Protein AF-A0A2H6MXA6-F1 (afdb_monomer_lite)

Secondary structure (DSSP, 8-state):
-HHHHHHHHHHHHHTS-SSS--TTT-TTGGG-HHHHHHHHHHHHHHHHHHTT--SS------TTGGGTTTS--SSSPPTTS---TTTGGGG-S-----PPPPP-----EEEEEE-TTSPEEEEEE-

Radius of gyration: 30.4 Å; chains: 1; bounding box: 64×46×79 Å

Foldseek 3Di:
DVVVVVVVVVCDVPAVDPPDGVLVPRPCNVVDPVNVVVVVVVVVVVCVVVDPPPPDPDDPDPPVCQCPPPVCNVPDDNPVDDDDVVCPVVVPPPPPDPDPPDDDDDDWDWDWDQDPVRDIDIDIHD

pLDDT: mean 79.26, std 15.59, range [46.78, 97.88]

Sequence (126 aa):
PGDFNQAMMELGATVCTPKTPLCMECPVKPHCRALHQVEKDRLNSTKRLLGKTASKSLPMLDMEECAAVSGSCSLCLPPSVPWDPSLGVTNFPRKTTKKQPRIEHTATCVLQRRCSDGNPEYFLVR

InterPro domains:
  IPR003651 Endonuclease III-like, iron-sulphur cluster loop motif [SM00525] (15-35)
  IPR011257 DNA glycosylase [SSF48150] (2-38)
  IPR023170 Helix-hairpin-helix, base-excision DNA repair, C-terminal [G3DSA:1.10.1670.10] (1-49)
  IPR044298 Adenine/Thymine-DNA glycosylase [PTHR42944] (1-124)

Organism: NCBI:txid3147026

Structure (mmCIF, N/CA/C/O backbone):
data_AF-A0A2H6MXA6-F1
#
_entry.id   AF-A0A2H6MXA6-F1
#
loop_
_atom_site.group_PDB
_atom_site.id
_atom_site.type_symbol
_atom_site.label_atom_id
_atom_site.label_alt_id
_atom_site.label_comp_id
_atom_site.label_asym_id
_atom_site.label_entity_id
_atom_site.label_seq_id
_atom_site.pdbx_PDB_ins_code
_atom_site.Cartn_x
_atom_site.Cartn_y
_atom_site.Cartn_z
_atom_site.occupancy
_atom_site.B_iso_or_equiv
_atom_site.auth_seq_id
_atom_site.auth_comp_id
_atom_site.auth_asym_id
_atom_site.auth_atom_id
_atom_site.pdbx_PDB_model_num
ATOM 1 N N . PRO A 1 1 ? -29.626 -17.041 -14.003 1.00 79.75 1 PRO A N 1
ATOM 2 C CA . PRO A 1 1 ? -28.964 -16.664 -12.725 1.00 79.75 1 PRO A CA 1
ATOM 3 C C . PRO A 1 1 ? -27.703 -17.493 -12.407 1.00 79.75 1 PRO A C 1
ATOM 5 O O . PRO A 1 1 ? -26.791 -16.947 -11.797 1.00 79.75 1 PRO A O 1
ATOM 8 N N . GLY A 1 2 ? -27.624 -18.764 -12.834 1.00 94.94 2 GLY A N 1
ATOM 9 C CA . GLY A 1 2 ? -26.438 -19.616 -12.637 1.00 94.94 2 GLY A CA 1
ATOM 10 C C . GLY A 1 2 ? -25.164 -19.075 -13.293 1.00 94.94 2 GLY A C 1
ATOM 11 O O . GLY A 1 2 ? -24.150 -18.962 -12.617 1.00 94.94 2 GLY A O 1
ATOM 12 N N . ASP A 1 3 ? -25.241 -18.632 -14.550 1.00 96.31 3 ASP A N 1
ATOM 13 C CA . ASP A 1 3 ? -24.066 -18.136 -15.288 1.00 96.31 3 ASP A CA 1
ATOM 14 C C . ASP A 1 3 ? -23.426 -16.904 -14.644 1.00 96.31 3 ASP A C 1
ATOM 16 O O . ASP A 1 3 ? -22.208 -16.780 -14.616 1.00 96.31 3 ASP A O 1
ATOM 20 N N . PHE A 1 4 ? -24.233 -16.009 -14.068 1.00 96.19 4 PHE A N 1
ATOM 21 C CA . PHE A 1 4 ? -23.724 -14.840 -13.348 1.00 96.19 4 PHE A CA 1
ATOM 22 C C . PHE A 1 4 ? -22.969 -15.243 -12.076 1.00 96.19 4 PHE A C 1
ATOM 24 O O . PHE A 1 4 ? -21.873 -14.747 -11.822 1.00 96.19 4 PHE A O 1
ATOM 31 N N . ASN A 1 5 ? -23.529 -16.174 -11.298 1.00 96.75 5 ASN A N 1
ATOM 32 C CA . ASN A 1 5 ? -22.865 -16.689 -10.102 1.00 96.75 5 ASN A CA 1
ATOM 33 C C . ASN A 1 5 ? -21.577 -17.434 -10.474 1.00 96.75 5 ASN A C 1
ATOM 35 O O . ASN A 1 5 ? -20.554 -17.249 -9.820 1.00 96.75 5 ASN A O 1
ATOM 39 N N . GLN A 1 6 ? -21.606 -18.217 -11.554 1.00 97.88 6 GLN A N 1
ATOM 40 C CA . GLN A 1 6 ? -20.432 -18.913 -12.070 1.00 97.88 6 GLN A CA 1
ATOM 41 C C . GLN A 1 6 ? -19.352 -17.932 -12.531 1.00 97.88 6 GLN A C 1
ATOM 43 O O . GLN A 1 6 ? -18.195 -18.077 -12.148 1.00 97.88 6 GLN A O 1
ATOM 48 N N . ALA A 1 7 ? -19.726 -16.894 -13.280 1.00 96.69 7 ALA A N 1
ATOM 49 C CA . ALA A 1 7 ? -18.805 -15.852 -13.718 1.00 96.69 7 ALA A CA 1
ATOM 50 C C . ALA A 1 7 ? -18.190 -15.092 -12.533 1.00 96.69 7 ALA A C 1
ATOM 52 O O . ALA A 1 7 ? -17.005 -14.769 -12.558 1.00 96.69 7 ALA A O 1
ATOM 53 N N . MET A 1 8 ? -18.961 -14.835 -11.471 1.00 96.75 8 MET A N 1
ATOM 54 C CA . MET A 1 8 ? -18.445 -14.199 -10.257 1.00 96.75 8 MET A CA 1
ATOM 55 C C . MET A 1 8 ? -17.428 -15.088 -9.528 1.00 96.75 8 MET A C 1
ATOM 57 O O . MET A 1 8 ? -16.404 -14.586 -9.063 1.00 96.75 8 MET A O 1
ATOM 61 N N . MET A 1 9 ? -17.682 -16.397 -9.452 1.00 96.81 9 MET A N 1
ATOM 62 C CA . MET A 1 9 ? -16.736 -17.358 -8.876 1.00 96.81 9 MET A CA 1
ATOM 63 C C . MET A 1 9 ? -15.449 -17.445 -9.704 1.00 96.81 9 MET A C 1
ATOM 65 O O . MET A 1 9 ? -14.359 -17.334 -9.145 1.00 96.81 9 MET A O 1
ATOM 69 N N . GLU A 1 10 ? -15.568 -17.565 -11.027 1.00 97.25 10 GLU A N 1
ATOM 70 C CA . GLU A 1 10 ? -14.425 -17.638 -11.945 1.00 97.25 10 GLU A CA 1
ATOM 71 C C . GLU A 1 10 ? -13.566 -16.369 -11.882 1.00 97.25 10 GLU A C 1
ATOM 73 O O . GLU A 1 10 ? -12.337 -16.442 -11.813 1.00 97.25 10 GLU A O 1
ATOM 78 N N . LEU A 1 11 ? -14.207 -15.195 -11.818 1.00 97.31 11 LEU A N 1
ATOM 79 C CA . LEU A 1 11 ? -13.527 -13.912 -11.647 1.00 97.31 11 LEU A CA 1
ATOM 80 C C . LEU A 1 11 ? -12.697 -13.886 -10.356 1.00 97.31 11 LEU A C 1
ATOM 82 O O . LEU A 1 11 ? -11.569 -13.398 -10.370 1.00 97.31 11 LEU A O 1
ATOM 86 N N . GLY A 1 12 ? -13.234 -14.404 -9.247 1.00 97.50 12 GLY A N 1
ATOM 87 C CA . GLY A 1 12 ? -12.517 -14.495 -7.971 1.00 97.50 12 GLY A CA 1
ATOM 88 C C . GLY A 1 12 ? -11.358 -15.496 -7.986 1.00 97.50 12 GLY A C 1
ATOM 89 O O . GLY A 1 12 ? -10.348 -15.278 -7.318 1.00 97.50 12 GLY A O 1
ATOM 90 N N . ALA A 1 13 ? -11.481 -16.570 -8.766 1.00 97.00 13 ALA A N 1
ATOM 91 C CA . ALA A 1 13 ? -10.465 -17.611 -8.866 1.00 97.00 13 ALA A CA 1
ATOM 92 C C . ALA A 1 13 ? -9.280 -17.217 -9.764 1.00 97.00 13 ALA A C 1
ATOM 94 O O . ALA A 1 13 ? -8.142 -17.567 -9.454 1.00 97.00 13 ALA A O 1
ATOM 95 N N . THR A 1 14 ? -9.533 -16.490 -10.856 1.00 96.69 14 THR A N 1
ATOM 96 C CA . THR A 1 14 ? -8.535 -16.258 -11.919 1.00 96.69 14 THR A CA 1
ATOM 97 C C . THR A 1 14 ? -7.991 -14.832 -11.975 1.00 96.69 14 THR A C 1
ATOM 99 O O . THR A 1 14 ? -6.819 -14.641 -12.284 1.00 96.69 14 THR A O 1
ATOM 102 N N . VAL A 1 15 ? -8.808 -13.823 -11.651 1.00 97.75 15 VAL A N 1
ATOM 103 C CA . VAL A 1 15 ? -8.454 -12.402 -11.830 1.00 97.75 15 VAL A CA 1
ATOM 104 C C . VAL A 1 15 ? -8.363 -11.674 -10.494 1.00 97.75 15 VAL A C 1
ATOM 106 O O . VAL A 1 15 ? -7.355 -11.040 -10.186 1.00 97.75 15 VAL A O 1
ATOM 109 N N . CYS A 1 16 ? -9.414 -11.742 -9.680 1.00 97.75 16 CYS A N 1
ATOM 110 C CA . CYS A 1 16 ? -9.499 -11.074 -8.385 1.00 97.75 16 CYS A CA 1
ATOM 111 C C . CYS A 1 16 ? -8.978 -11.986 -7.261 1.00 97.75 16 CYS A C 1
ATOM 113 O O . CYS A 1 16 ? -9.667 -12.238 -6.271 1.00 97.75 16 CYS A O 1
ATOM 115 N N . THR A 1 17 ? -7.755 -12.487 -7.431 1.00 97.44 17 THR A N 1
ATOM 116 C CA . THR A 1 17 ? -7.120 -13.441 -6.517 1.00 97.44 17 THR A CA 1
ATOM 117 C C . THR A 1 17 ? -6.747 -12.807 -5.165 1.00 97.44 17 THR A C 1
ATOM 119 O O . THR A 1 17 ? -6.474 -11.605 -5.088 1.00 97.44 17 THR A O 1
ATOM 122 N N . PRO A 1 18 ? -6.654 -13.598 -4.072 1.00 95.81 18 PRO A N 1
ATOM 123 C CA . PRO A 1 18 ? -6.297 -13.080 -2.744 1.00 95.81 18 PRO A CA 1
ATOM 124 C C . PRO A 1 18 ? -4.909 -12.433 -2.670 1.00 95.81 18 PRO A C 1
ATOM 126 O O . PRO A 1 18 ? -4.672 -11.534 -1.864 1.00 95.81 18 PRO A O 1
ATOM 129 N N . LYS A 1 19 ? -3.971 -12.918 -3.488 1.00 93.56 19 LYS A N 1
ATOM 130 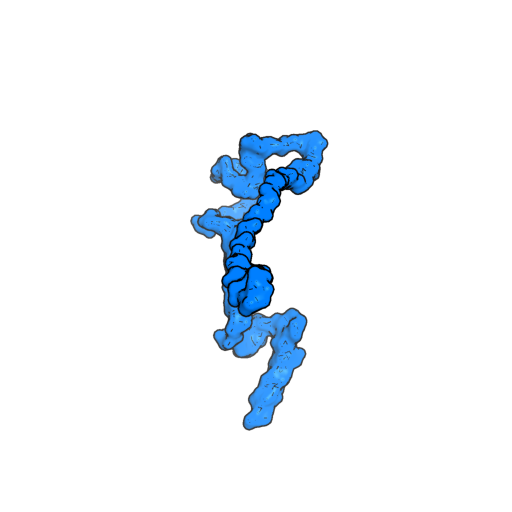C CA . LYS A 1 19 ? -2.615 -12.383 -3.620 1.00 93.56 19 LYS A CA 1
ATOM 131 C C . LYS A 1 19 ? -2.429 -11.960 -5.070 1.00 93.56 19 LYS A C 1
ATOM 133 O O . LYS A 1 19 ? -2.705 -12.756 -5.962 1.00 93.56 19 LYS A O 1
ATOM 138 N N . THR A 1 20 ? -1.968 -10.724 -5.264 1.00 95.56 20 THR A N 1
ATOM 139 C CA . THR A 1 20 ? -1.640 -10.133 -6.575 1.00 95.56 20 THR A CA 1
ATOM 140 C C . THR A 1 20 ? -2.766 -10.247 -7.619 1.00 95.56 20 THR A C 1
ATOM 142 O O . THR A 1 20 ? -2.599 -10.966 -8.601 1.00 95.56 20 THR A O 1
ATOM 145 N N . PRO A 1 21 ? -3.902 -9.547 -7.436 1.00 97.00 21 PRO A N 1
ATOM 146 C CA . PRO A 1 21 ? -4.994 -9.558 -8.409 1.00 97.00 21 PRO A CA 1
ATOM 147 C C . PRO A 1 21 ? -4.599 -8.887 -9.735 1.00 97.00 21 PRO A C 1
ATOM 149 O O . PRO A 1 21 ? -3.910 -7.862 -9.754 1.00 97.00 21 PRO A O 1
ATOM 152 N N . LEU A 1 22 ? -5.108 -9.416 -10.848 1.00 97.44 22 LEU A N 1
ATOM 153 C CA . LEU A 1 22 ? -4.872 -8.931 -12.213 1.00 97.44 22 LEU A CA 1
ATOM 154 C C . LEU A 1 22 ? -5.810 -7.764 -12.563 1.00 97.44 22 LEU A C 1
ATOM 156 O O . LEU A 1 22 ? -6.593 -7.800 -13.510 1.00 97.44 22 LEU A O 1
ATOM 160 N N . CYS A 1 23 ? -5.744 -6.685 -11.779 1.00 96.50 23 CYS A N 1
ATOM 161 C CA . CYS A 1 23 ? -6.673 -5.554 -11.885 1.00 96.50 23 CYS A CA 1
ATOM 162 C C . CYS A 1 23 ? -6.682 -4.860 -13.259 1.00 96.50 23 CYS A C 1
ATOM 164 O O . CYS A 1 23 ? -7.676 -4.221 -13.597 1.00 96.50 23 CYS A O 1
ATOM 166 N N . MET A 1 24 ? -5.599 -4.948 -14.040 1.00 95.00 24 MET A N 1
ATOM 167 C CA . MET A 1 24 ? -5.512 -4.327 -15.370 1.00 95.00 24 MET A CA 1
ATOM 168 C C . MET A 1 24 ? -6.310 -5.082 -16.435 1.00 95.00 24 MET A C 1
ATOM 170 O O . MET A 1 24 ? -6.791 -4.452 -17.371 1.00 95.00 24 MET A O 1
ATOM 174 N N . GLU A 1 25 ? -6.491 -6.388 -16.247 1.00 95.38 25 GLU A N 1
ATOM 175 C CA . GLU A 1 25 ? -7.238 -7.284 -17.139 1.00 95.38 25 GLU A CA 1
ATOM 176 C C . GLU A 1 25 ? -8.673 -7.521 -16.639 1.00 95.38 25 GLU A C 1
ATOM 178 O O . GLU A 1 25 ? -9.483 -8.159 -17.306 1.00 95.38 25 GLU A O 1
ATOM 183 N N . CYS A 1 26 ? -9.016 -6.989 -15.461 1.00 97.12 26 CYS A N 1
ATOM 184 C CA . CYS A 1 26 ? -10.309 -7.211 -14.835 1.00 97.12 26 CYS A CA 1
ATOM 185 C C . CYS A 1 26 ? -11.454 -6.542 -15.621 1.00 97.12 26 CYS A C 1
ATOM 187 O O . CYS A 1 26 ? -11.475 -5.313 -15.746 1.00 97.12 26 CYS A O 1
ATOM 189 N N . PRO A 1 27 ? -12.471 -7.298 -16.076 1.00 96.50 27 PRO A N 1
ATOM 190 C CA . PRO A 1 27 ? -13.560 -6.749 -16.888 1.00 96.50 27 PRO A CA 1
ATOM 191 C C . PRO A 1 27 ? -14.445 -5.764 -16.112 1.00 96.50 27 PRO A C 1
ATOM 193 O O . PRO A 1 27 ? -15.047 -4.868 -16.696 1.00 96.50 27 PRO A O 1
ATOM 196 N N . VAL A 1 28 ? -14.495 -5.882 -14.780 1.00 96.12 28 VAL A N 1
ATOM 197 C CA . VAL A 1 28 ? -15.265 -4.988 -13.896 1.00 96.12 28 VAL A CA 1
ATOM 198 C C . VAL A 1 28 ? -14.408 -3.885 -13.267 1.00 96.12 28 VAL A C 1
ATOM 200 O O . VAL A 1 28 ? -14.863 -3.190 -12.355 1.00 96.12 28 VAL A O 1
ATOM 203 N N . LYS A 1 29 ? -13.176 -3.684 -13.762 1.00 96.56 29 LYS A N 1
ATOM 204 C CA . LYS A 1 29 ? -12.242 -2.637 -13.319 1.00 96.56 29 LYS A CA 1
ATOM 205 C C . LYS A 1 29 ? -12.902 -1.256 -13.145 1.00 96.56 29 LYS A C 1
ATOM 207 O O . LYS A 1 29 ? -12.712 -0.685 -12.071 1.00 96.56 29 LYS A O 1
ATOM 212 N N . PRO A 1 30 ? -13.712 -0.731 -14.095 1.00 96.12 30 PRO A N 1
ATOM 213 C CA . PRO A 1 30 ? -14.313 0.606 -13.972 1.00 96.12 30 PRO A CA 1
ATOM 214 C C . PRO A 1 30 ? -15.270 0.759 -12.780 1.00 96.12 30 PRO A C 1
ATOM 216 O O . PRO A 1 30 ? -15.554 1.871 -12.340 1.00 96.12 30 PRO A O 1
ATOM 219 N N . HIS A 1 31 ? -15.776 -0.359 -12.254 1.00 96.50 31 HIS A N 1
ATOM 220 C CA . HIS A 1 31 ? -16.734 -0.400 -11.152 1.00 96.50 31 HIS A CA 1
ATOM 221 C C . HIS A 1 31 ? -16.094 -0.839 -9.821 1.00 96.50 31 HIS A C 1
ATOM 223 O O . HIS A 1 31 ? -16.770 -0.896 -8.792 1.00 96.50 31 HIS A O 1
ATOM 229 N N . CYS A 1 32 ? -14.789 -1.134 -9.803 1.00 97.38 32 CYS A N 1
ATOM 230 C CA . CYS A 1 32 ? -14.099 -1.645 -8.624 1.00 97.38 32 CYS A CA 1
ATOM 231 C C . CYS A 1 32 ? -13.685 -0.517 -7.663 1.00 97.38 32 CYS A C 1
ATOM 233 O O . CYS A 1 32 ? -12.669 0.156 -7.840 1.00 97.38 32 CYS A O 1
ATOM 235 N N . ARG A 1 33 ? -14.439 -0.354 -6.568 1.00 97.62 33 ARG A N 1
ATOM 236 C CA . ARG A 1 33 ? -14.148 0.650 -5.525 1.00 97.62 33 ARG A CA 1
ATOM 237 C C . ARG A 1 33 ? -12.782 0.449 -4.858 1.00 97.62 33 ARG A C 1
ATOM 239 O O . ARG A 1 33 ? -12.107 1.429 -4.555 1.00 97.62 33 ARG A O 1
ATOM 246 N N . ALA A 1 34 ? -12.383 -0.802 -4.627 1.00 96.75 34 ALA A N 1
ATOM 247 C CA . ALA A 1 34 ? -11.110 -1.121 -3.983 1.00 96.75 34 ALA A CA 1
ATOM 248 C C . ALA A 1 34 ? -9.917 -0.648 -4.826 1.00 96.75 34 ALA A C 1
ATOM 250 O O . ALA A 1 34 ? -8.986 -0.048 -4.292 1.00 96.75 34 ALA A O 1
ATOM 251 N N . LEU A 1 35 ? -9.982 -0.838 -6.149 1.00 96.62 35 LEU A N 1
ATOM 252 C CA . LEU A 1 35 ? -8.941 -0.374 -7.060 1.00 96.62 35 LEU A CA 1
ATOM 253 C C . LEU A 1 35 ? -8.796 1.152 -7.024 1.00 96.62 35 LEU A C 1
ATOM 255 O O . LEU A 1 35 ? -7.689 1.651 -6.833 1.00 96.62 35 LEU A O 1
ATOM 259 N N . HIS A 1 36 ? -9.907 1.889 -7.131 1.00 96.38 36 HIS A N 1
ATOM 260 C CA . HIS A 1 36 ? -9.882 3.356 -7.075 1.00 96.38 36 HIS A CA 1
ATOM 261 C C . HIS A 1 36 ? -9.282 3.880 -5.760 1.00 96.38 36 HIS A C 1
ATOM 263 O O . HIS A 1 36 ? -8.571 4.887 -5.751 1.00 96.38 36 HIS A O 1
ATOM 269 N N . GLN A 1 37 ? -9.540 3.194 -4.642 1.00 96.69 37 GLN A N 1
ATOM 270 C CA . GLN A 1 37 ? -8.959 3.550 -3.350 1.00 96.69 37 GLN A CA 1
ATOM 271 C C . GLN A 1 37 ? -7.436 3.346 -3.339 1.00 96.69 37 GLN A C 1
ATOM 273 O O . GLN A 1 37 ? -6.705 4.257 -2.956 1.00 96.69 37 GLN A O 1
ATOM 278 N N . VAL A 1 38 ? -6.944 2.203 -3.828 1.00 94.69 38 VAL A N 1
ATOM 279 C CA . VAL A 1 38 ? -5.500 1.921 -3.919 1.00 94.69 38 VAL A CA 1
ATOM 280 C C . VAL A 1 38 ? -4.788 2.926 -4.827 1.00 94.69 38 VAL A C 1
ATOM 282 O O . VAL A 1 38 ? -3.718 3.427 -4.481 1.00 94.69 38 VAL A O 1
ATOM 285 N N . GLU A 1 39 ? -5.376 3.271 -5.973 1.00 93.94 39 GLU A N 1
ATOM 286 C CA . GLU A 1 39 ? -4.818 4.277 -6.883 1.00 93.94 39 GLU A CA 1
ATOM 287 C C . GLU A 1 39 ? -4.707 5.654 -6.215 1.00 93.94 39 GLU A C 1
ATOM 289 O O . GLU A 1 39 ? -3.673 6.322 -6.327 1.00 93.94 39 GLU A O 1
ATOM 294 N N . LYS A 1 40 ? -5.739 6.052 -5.462 1.00 94.44 40 LYS A N 1
ATOM 295 C CA . LYS A 1 40 ? -5.743 7.287 -4.672 1.00 94.44 40 LYS A CA 1
ATOM 296 C C . LYS A 1 40 ? -4.666 7.270 -3.590 1.00 94.44 40 LYS A C 1
ATOM 298 O O . LYS A 1 40 ? -3.949 8.258 -3.433 1.00 94.44 40 LYS A O 1
ATOM 303 N N . ASP A 1 41 ? -4.515 6.166 -2.870 1.00 94.31 41 ASP A N 1
ATOM 304 C CA . ASP A 1 41 ? -3.515 6.037 -1.808 1.00 94.31 41 ASP A CA 1
ATOM 305 C C . ASP A 1 41 ? -2.093 6.031 -2.362 1.00 94.31 41 ASP A C 1
ATOM 307 O O . ASP A 1 41 ? -1.201 6.661 -1.787 1.00 94.31 41 ASP A O 1
ATOM 311 N N . ARG A 1 42 ? -1.886 5.422 -3.533 1.00 91.31 42 ARG A N 1
ATOM 312 C CA . ARG A 1 42 ? -0.619 5.493 -4.265 1.00 91.31 42 ARG A CA 1
ATOM 313 C C . ARG A 1 42 ? -0.292 6.934 -4.645 1.00 91.31 42 ARG A C 1
ATOM 315 O O . ARG A 1 42 ? 0.811 7.393 -4.364 1.00 91.31 42 ARG A O 1
ATOM 322 N N . LEU A 1 43 ? -1.255 7.670 -5.204 1.00 88.88 43 LEU A N 1
ATOM 323 C CA . LEU A 1 43 ? -1.093 9.088 -5.539 1.00 88.88 43 LEU A CA 1
ATOM 324 C C . LEU A 1 43 ? -0.828 9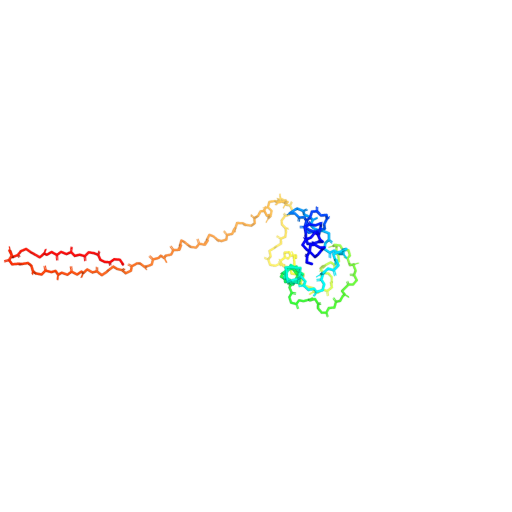.955 -4.297 1.00 88.88 43 LEU A C 1
ATOM 326 O O . LEU A 1 43 ? -0.036 10.892 -4.340 1.00 88.88 43 LEU A O 1
ATOM 330 N N . ASN A 1 44 ? -1.479 9.666 -3.174 1.00 89.81 44 ASN A N 1
ATOM 331 C CA . ASN A 1 44 ? -1.230 10.380 -1.924 1.00 89.81 44 ASN A CA 1
ATOM 332 C C . ASN A 1 44 ? 0.169 10.079 -1.384 1.00 89.81 44 ASN A C 1
ATOM 334 O O . ASN A 1 44 ? 0.862 10.983 -0.925 1.00 89.81 44 ASN A O 1
ATOM 338 N N . SER A 1 45 ? 0.603 8.824 -1.471 1.00 86.94 45 SER A N 1
ATOM 339 C CA . SER A 1 45 ? 1.934 8.391 -1.048 1.00 86.94 45 SER A CA 1
ATOM 340 C C . SER A 1 45 ? 3.024 9.060 -1.883 1.00 86.94 45 SER A C 1
ATOM 342 O O . SER A 1 45 ? 3.969 9.603 -1.315 1.00 86.94 45 SER A O 1
ATOM 344 N N . THR A 1 46 ? 2.858 9.132 -3.208 1.00 83.50 46 THR A N 1
ATOM 345 C CA . THR A 1 46 ? 3.793 9.867 -4.072 1.00 83.50 46 THR A CA 1
ATOM 346 C C . THR A 1 46 ? 3.787 11.361 -3.762 1.00 83.50 46 THR A C 1
ATOM 348 O O . THR A 1 46 ? 4.851 11.945 -3.608 1.00 83.50 46 THR A O 1
ATOM 351 N N . LYS A 1 47 ? 2.626 11.990 -3.547 1.00 78.50 47 LYS A N 1
ATOM 352 C CA . LYS A 1 47 ? 2.553 13.403 -3.120 1.00 78.50 47 LYS A CA 1
ATOM 353 C C . LYS A 1 47 ? 3.258 13.664 -1.786 1.00 78.50 47 LYS A C 1
ATOM 355 O O . LYS A 1 47 ? 3.878 14.710 -1.618 1.00 78.50 47 LYS A O 1
ATOM 360 N N . ARG A 1 48 ? 3.174 12.732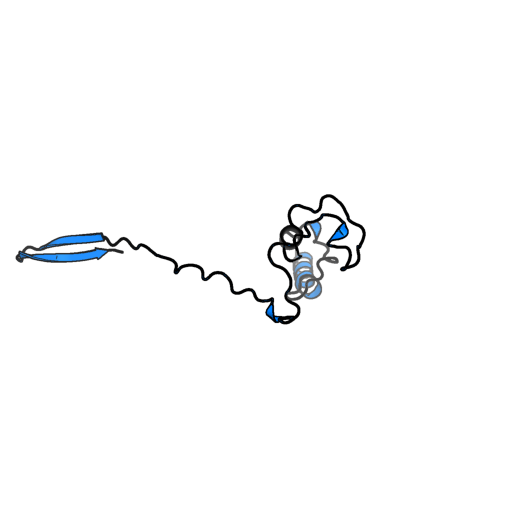 -0.831 1.00 75.12 48 ARG A N 1
ATOM 361 C CA . ARG A 1 48 ? 3.886 12.834 0.455 1.00 75.12 48 ARG A CA 1
ATOM 362 C C . ARG A 1 48 ? 5.398 12.720 0.283 1.00 75.12 48 ARG A C 1
ATOM 364 O O . ARG A 1 48 ? 6.118 13.399 1.004 1.00 75.12 48 ARG A O 1
ATOM 371 N N . LEU A 1 49 ? 5.856 11.888 -0.651 1.00 72.62 49 LEU A N 1
ATOM 372 C CA . LEU A 1 49 ? 7.277 11.702 -0.944 1.00 72.62 49 LEU A CA 1
ATOM 373 C C . LEU A 1 49 ? 7.871 12.872 -1.740 1.00 72.62 49 LEU A C 1
ATOM 375 O O . LEU A 1 49 ? 8.963 13.322 -1.421 1.00 72.62 49 LEU A O 1
ATOM 379 N N . LEU A 1 50 ? 7.155 13.386 -2.744 1.00 68.88 50 LEU A N 1
ATOM 380 C CA . LEU A 1 50 ? 7.648 14.454 -3.623 1.00 68.88 50 LEU A CA 1
ATOM 381 C C . LEU A 1 50 ? 7.398 15.879 -3.086 1.00 68.88 50 LEU A C 1
ATOM 383 O O . LEU A 1 50 ? 7.878 16.846 -3.674 1.00 68.88 50 LEU A O 1
ATOM 387 N N . GLY A 1 51 ? 6.679 16.037 -1.968 1.00 56.72 51 GLY A N 1
ATOM 388 C CA . GLY A 1 51 ? 6.370 17.349 -1.392 1.00 56.72 51 GLY A CA 1
ATOM 389 C C . GLY A 1 51 ? 5.513 18.242 -2.308 1.00 56.72 51 GLY A C 1
ATOM 390 O O . GLY A 1 51 ? 5.109 17.868 -3.406 1.00 56.72 51 GLY A O 1
ATOM 391 N N . LYS A 1 52 ? 5.200 19.465 -1.859 1.00 54.19 52 LYS A N 1
ATOM 392 C CA . LYS A 1 52 ? 4.394 20.456 -2.614 1.00 54.19 52 LYS A CA 1
ATOM 393 C C . LYS A 1 52 ? 5.104 21.039 -3.858 1.00 54.19 52 LYS A C 1
ATOM 395 O O . LYS A 1 52 ? 4.530 21.899 -4.517 1.00 54.19 52 LYS A O 1
ATOM 400 N N . THR A 1 53 ? 6.320 20.606 -4.192 1.00 51.41 53 THR A N 1
ATOM 401 C CA . THR A 1 53 ? 7.219 21.265 -5.161 1.00 51.41 53 THR A CA 1
ATOM 402 C C . THR A 1 53 ? 7.358 20.513 -6.489 1.00 51.41 53 THR A C 1
ATOM 404 O O . THR A 1 53 ? 8.428 20.510 -7.084 1.00 51.41 53 THR A O 1
ATOM 407 N N . ALA A 1 54 ? 6.293 19.873 -6.979 1.00 53.44 54 ALA A N 1
ATOM 408 C CA . ALA A 1 54 ? 6.322 19.111 -8.236 1.00 53.44 54 ALA A CA 1
ATOM 409 C C . ALA A 1 54 ? 5.424 19.706 -9.336 1.00 53.44 54 ALA A C 1
ATOM 411 O O . ALA A 1 54 ? 4.799 18.974 -10.098 1.00 53.44 54 ALA A O 1
ATOM 412 N N . SER A 1 55 ? 5.356 21.036 -9.451 1.00 48.47 55 SER A N 1
ATOM 413 C CA . SER A 1 55 ? 4.798 21.704 -10.638 1.00 48.47 55 SER A CA 1
ATOM 414 C C . SER A 1 55 ? 5.899 22.189 -11.586 1.00 48.47 55 SER A C 1
ATOM 416 O O . SER A 1 55 ? 5.895 23.337 -12.017 1.00 48.47 55 SER A O 1
ATOM 418 N N . LYS A 1 56 ? 6.877 21.335 -11.888 1.00 46.78 56 LYS A N 1
ATOM 419 C CA . LYS A 1 56 ? 7.628 21.370 -13.148 1.00 46.78 56 LYS A CA 1
ATOM 420 C C . LYS A 1 56 ? 8.393 20.061 -13.261 1.00 46.78 56 LYS A C 1
ATOM 422 O O . LYS A 1 56 ? 9.172 19.728 -12.376 1.00 46.78 56 LYS A O 1
ATOM 427 N N . SER A 1 57 ? 8.140 19.307 -14.321 1.00 49.94 57 SER A N 1
ATOM 428 C CA . SER A 1 57 ? 9.000 18.206 -14.741 1.00 49.94 57 SER A CA 1
ATOM 429 C C . SER A 1 57 ? 10.418 18.750 -14.926 1.00 49.94 57 SER A C 1
ATOM 431 O O . SER A 1 57 ? 10.682 19.429 -15.921 1.00 49.94 57 SER A O 1
ATOM 433 N N . LEU A 1 58 ? 11.310 18.522 -13.962 1.00 52.66 58 LEU A N 1
ATOM 434 C CA . LEU A 1 58 ? 12.731 18.700 -14.219 1.00 52.66 58 LEU A CA 1
ATOM 435 C C . LEU A 1 58 ? 13.206 17.499 -15.050 1.00 52.66 58 LEU A C 1
ATOM 437 O O . LEU A 1 58 ? 12.789 16.372 -14.762 1.00 52.66 58 LEU A O 1
ATOM 441 N N . PRO A 1 59 ? 14.017 17.725 -16.099 1.00 52.81 59 PRO A N 1
ATOM 442 C CA . PRO A 1 59 ? 14.686 16.641 -16.810 1.00 52.81 59 PRO A CA 1
ATOM 443 C C . PRO A 1 59 ? 15.467 15.797 -15.797 1.00 52.81 59 PRO A C 1
ATOM 445 O O . PRO A 1 59 ? 15.854 16.319 -14.752 1.00 52.81 59 PRO A O 1
ATOM 448 N N . MET A 1 60 ? 15.647 14.500 -16.065 1.00 49.56 60 MET A N 1
ATOM 449 C CA . MET A 1 60 ? 16.484 13.640 -15.223 1.00 49.56 60 MET A CA 1
ATOM 450 C C . MET A 1 60 ? 17.872 14.272 -15.095 1.00 49.56 60 MET A C 1
ATOM 452 O O . MET A 1 60 ? 18.681 14.175 -16.010 1.00 49.56 60 MET A O 1
ATOM 456 N N . LEU A 1 61 ? 18.102 14.969 -13.988 1.00 54.41 61 LEU A N 1
ATOM 457 C CA . LEU A 1 61 ? 19.388 15.536 -13.630 1.00 54.41 61 LEU A CA 1
ATOM 458 C C . LEU A 1 61 ? 20.131 14.477 -12.828 1.00 54.41 61 LEU A C 1
ATOM 460 O O . LEU A 1 61 ? 19.532 13.782 -12.000 1.00 54.41 61 LEU A O 1
ATOM 464 N N . ASP A 1 62 ? 21.417 14.339 -13.125 1.00 54.12 62 ASP A N 1
ATOM 465 C CA . ASP A 1 62 ? 22.308 13.423 -12.429 1.00 54.12 62 ASP A CA 1
ATOM 466 C C . ASP A 1 62 ? 22.352 13.765 -10.930 1.00 54.12 62 ASP A C 1
ATOM 468 O O . ASP A 1 62 ? 22.137 14.913 -10.524 1.00 54.12 62 ASP A O 1
ATOM 472 N N . MET A 1 63 ? 22.614 12.767 -10.087 1.00 60.03 63 MET A N 1
ATOM 473 C CA . MET A 1 63 ? 22.596 12.906 -8.628 1.00 60.03 63 MET A CA 1
ATOM 474 C C . MET A 1 63 ? 23.542 14.004 -8.113 1.00 60.03 63 MET A C 1
ATOM 476 O O . MET A 1 63 ? 23.313 14.545 -7.029 1.00 60.03 63 MET A O 1
ATOM 480 N N . GLU A 1 64 ? 24.560 14.368 -8.898 1.00 64.44 64 GLU A N 1
ATOM 481 C CA . GLU A 1 64 ? 25.540 15.411 -8.586 1.00 64.44 64 GLU A CA 1
ATOM 482 C C . GLU A 1 64 ? 25.038 16.844 -8.857 1.00 64.44 64 GLU A C 1
ATOM 484 O O . GLU A 1 64 ? 25.550 17.800 -8.276 1.00 64.44 64 GLU A O 1
ATOM 489 N N . GLU A 1 65 ? 23.984 17.027 -9.658 1.00 57.34 65 GLU A N 1
ATOM 490 C CA . GLU A 1 65 ? 23.508 18.358 -10.074 1.00 57.34 65 GLU A CA 1
ATOM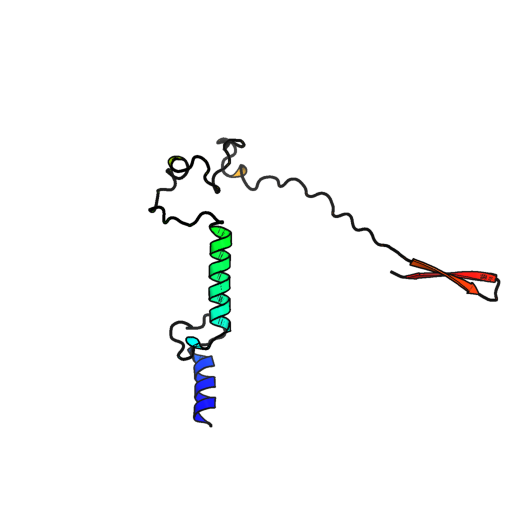 491 C C . GLU A 1 65 ? 22.351 18.897 -9.202 1.00 57.34 65 GLU A C 1
ATOM 493 O O . GLU A 1 65 ? 21.919 20.047 -9.322 1.00 57.34 65 GLU A O 1
ATOM 498 N N . CYS A 1 66 ? 21.898 18.098 -8.228 1.00 57.19 66 CYS A N 1
ATOM 499 C CA . CYS A 1 66 ? 20.849 18.438 -7.256 1.00 57.19 66 CYS A CA 1
ATOM 500 C C . CYS A 1 66 ? 21.124 19.722 -6.443 1.00 57.19 66 CYS A C 1
ATOM 502 O O . CYS A 1 66 ? 20.186 20.375 -5.982 1.00 57.19 66 CYS A O 1
ATOM 504 N N . ALA A 1 67 ? 22.391 20.102 -6.250 1.00 54.06 67 ALA A N 1
ATOM 505 C CA . ALA A 1 67 ? 22.763 21.332 -5.545 1.00 54.06 67 ALA A CA 1
ATOM 506 C C . ALA A 1 67 ? 22.693 22.586 -6.440 1.00 54.06 67 ALA A C 1
ATOM 508 O O . ALA A 1 67 ? 22.431 23.683 -5.941 1.00 54.06 67 ALA A O 1
ATOM 509 N N . ALA A 1 68 ? 22.896 22.428 -7.752 1.00 51.62 68 ALA A N 1
ATOM 510 C CA . ALA A 1 68 ? 23.124 23.535 -8.679 1.00 51.62 68 ALA A CA 1
ATOM 511 C C . ALA A 1 68 ? 21.834 24.259 -9.101 1.00 51.62 68 ALA A C 1
ATOM 513 O O . ALA A 1 68 ? 21.860 25.454 -9.381 1.00 51.62 68 ALA A O 1
ATOM 514 N N . VAL A 1 69 ? 20.688 23.569 -9.110 1.00 55.62 69 VAL A N 1
ATOM 515 C CA . VAL A 1 69 ? 19.458 24.101 -9.730 1.00 55.62 69 VAL A CA 1
ATOM 516 C C . VAL A 1 69 ? 18.579 24.926 -8.778 1.00 55.62 69 VAL A C 1
ATOM 518 O O . VAL A 1 69 ? 17.727 25.687 -9.236 1.00 55.62 69 VAL A O 1
ATOM 521 N N . SER A 1 70 ? 18.724 24.823 -7.451 1.00 55.44 70 SER A N 1
ATOM 522 C CA . SER A 1 70 ? 17.805 25.541 -6.535 1.00 55.44 70 SER A CA 1
ATOM 523 C C . SER A 1 70 ? 18.389 26.005 -5.198 1.00 55.44 70 SER A C 1
ATOM 525 O O . SER A 1 70 ? 17.635 26.508 -4.365 1.00 55.44 70 SER A O 1
ATOM 527 N N . GLY A 1 71 ? 19.692 25.827 -4.939 1.00 56.03 71 GLY A N 1
ATOM 528 C CA . GLY A 1 71 ? 20.329 26.258 -3.679 1.00 56.03 71 GLY A CA 1
ATOM 529 C C . GLY A 1 71 ? 19.714 25.668 -2.394 1.00 56.03 71 GLY A C 1
ATOM 530 O O . GLY A 1 71 ? 20.070 26.072 -1.292 1.00 56.03 71 GLY A O 1
ATOM 531 N N . SER A 1 72 ? 18.767 24.735 -2.519 1.00 61.62 72 SER A N 1
ATOM 532 C CA . SER A 1 72 ? 17.998 24.142 -1.425 1.00 61.62 72 SER A CA 1
ATOM 533 C C . SER A 1 72 ? 17.320 22.852 -1.903 1.00 61.62 72 SER A C 1
ATOM 535 O O . SER A 1 72 ? 16.108 22.774 -2.089 1.00 61.62 72 SER A O 1
ATOM 537 N N . CYS A 1 73 ? 18.114 21.805 -2.138 1.00 65.44 73 CYS A N 1
ATOM 538 C CA . CYS A 1 73 ? 17.553 20.466 -2.290 1.00 65.44 73 CYS A CA 1
ATOM 539 C C . CYS A 1 73 ? 16.973 20.029 -0.937 1.00 65.44 73 CYS A C 1
ATOM 541 O O . CYS A 1 73 ? 17.690 19.973 0.060 1.00 65.44 73 CYS A O 1
ATOM 543 N N . SER A 1 74 ? 15.678 19.713 -0.896 1.00 61.41 74 SER A N 1
ATOM 544 C CA . SER A 1 74 ? 14.970 19.292 0.324 1.00 61.41 74 SER A CA 1
ATOM 545 C C . SER A 1 74 ?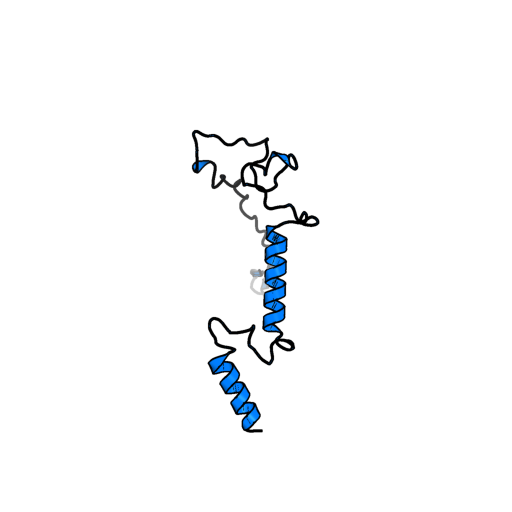 15.382 17.905 0.834 1.00 61.41 74 SER A C 1
ATOM 547 O O . SER A 1 74 ? 14.987 17.516 1.933 1.00 61.41 74 SER A O 1
ATOM 549 N N . LEU A 1 75 ? 16.166 17.167 0.042 1.00 69.38 75 LEU A N 1
ATOM 550 C CA . LEU A 1 75 ? 16.721 15.859 0.390 1.00 69.38 75 LEU A CA 1
ATOM 551 C C . LEU A 1 75 ? 18.185 15.940 0.844 1.00 69.38 75 LEU A C 1
ATOM 553 O O . LEU A 1 75 ? 18.633 15.088 1.610 1.00 69.38 75 LEU A O 1
ATOM 557 N N . CYS A 1 76 ? 18.933 16.948 0.388 1.00 69.69 76 CYS A N 1
ATOM 558 C CA . CYS A 1 76 ? 20.316 17.154 0.804 1.00 69.69 76 CYS A CA 1
ATOM 559 C C . CYS A 1 76 ? 20.374 17.709 2.230 1.00 69.69 76 CYS A C 1
ATOM 561 O O . CYS A 1 76 ? 19.445 18.362 2.712 1.00 69.69 76 CYS A O 1
ATOM 563 N N . LEU A 1 77 ? 21.494 17.468 2.915 1.00 67.00 77 LEU A N 1
ATOM 564 C CA . LEU A 1 77 ? 21.730 18.105 4.204 1.00 67.00 77 LEU A CA 1
ATOM 565 C C . LEU A 1 77 ? 21.719 19.629 4.005 1.00 67.00 77 LEU A C 1
ATOM 567 O O . LEU A 1 77 ? 22.356 20.119 3.070 1.00 67.00 77 LEU A O 1
ATOM 571 N N . PRO A 1 78 ? 21.013 20.389 4.862 1.00 67.44 78 PRO A N 1
ATOM 572 C CA . PRO A 1 78 ? 21.075 21.837 4.792 1.00 67.44 78 PRO A CA 1
ATOM 573 C C . PRO A 1 78 ? 22.526 22.297 5.011 1.00 67.44 78 PRO A C 1
ATOM 575 O O . PRO A 1 78 ? 23.237 21.670 5.803 1.00 67.44 78 PRO A O 1
ATOM 578 N N . PRO A 1 79 ? 22.961 23.415 4.399 1.00 63.28 79 PRO A N 1
ATOM 579 C CA . PRO A 1 79 ? 24.319 23.944 4.571 1.00 63.28 79 PRO A CA 1
ATOM 580 C C . PRO A 1 79 ? 24.702 24.202 6.036 1.00 63.28 79 PRO A C 1
ATOM 582 O O . PRO A 1 79 ? 25.878 24.238 6.380 1.00 63.28 79 PRO A O 1
ATOM 585 N N . SER A 1 80 ? 23.703 24.360 6.911 1.00 64.19 80 SER A N 1
ATOM 586 C CA . SER A 1 80 ? 23.871 24.530 8.354 1.00 64.19 80 SER A CA 1
ATOM 587 C C . SER A 1 80 ? 24.362 23.279 9.091 1.00 64.19 80 SER A C 1
ATOM 589 O O . SER A 1 80 ? 24.788 23.395 10.237 1.00 64.19 80 SER A O 1
ATOM 591 N N . VAL A 1 81 ? 24.306 22.091 8.476 1.00 69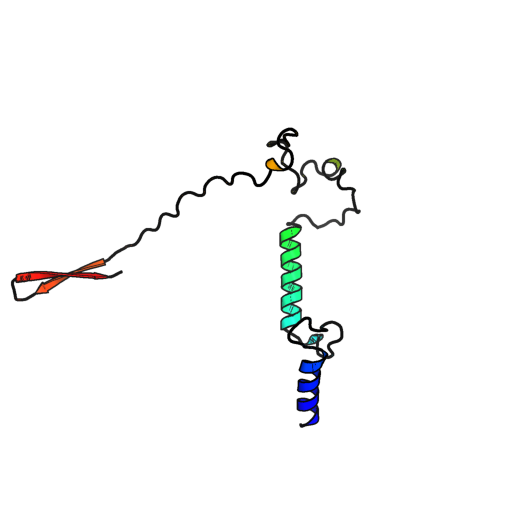.19 81 VAL A N 1
ATOM 592 C CA . VAL A 1 81 ? 24.823 20.840 9.052 1.00 69.19 81 VAL A CA 1
ATOM 593 C C . VAL A 1 81 ? 25.629 20.103 7.978 1.00 69.19 81 VAL A C 1
ATOM 595 O O . VAL A 1 81 ? 25.065 19.260 7.276 1.00 69.19 81 VAL A O 1
ATOM 598 N N . PRO A 1 82 ? 26.923 20.430 7.817 1.00 70.69 82 PRO A N 1
ATOM 599 C CA . PRO A 1 82 ? 27.771 19.839 6.790 1.00 70.69 82 PRO A CA 1
ATOM 600 C C . PRO A 1 82 ? 27.925 18.328 6.970 1.00 70.69 82 PRO A C 1
ATOM 602 O O . PRO A 1 82 ? 27.843 17.799 8.080 1.00 70.69 82 PRO A O 1
ATOM 605 N N . TRP A 1 83 ? 28.183 17.635 5.866 1.00 73.94 83 TRP A N 1
ATOM 606 C CA . TRP A 1 83 ? 28.628 16.248 5.895 1.00 73.94 83 TRP A CA 1
ATOM 607 C C . TRP A 1 83 ? 30.052 16.174 6.455 1.00 73.94 83 TRP A C 1
ATOM 609 O O . TRP A 1 83 ? 30.961 16.773 5.885 1.00 73.94 83 TRP A O 1
ATOM 619 N N . ASP A 1 84 ? 30.248 15.423 7.539 1.00 78.44 84 ASP A N 1
ATOM 620 C CA . ASP A 1 84 ? 31.581 15.073 8.041 1.00 78.44 84 ASP A CA 1
ATOM 621 C C . ASP A 1 84 ? 32.108 13.804 7.331 1.00 78.44 84 ASP A C 1
ATOM 623 O O . ASP A 1 84 ? 31.533 12.724 7.526 1.00 78.44 84 ASP A O 1
ATOM 627 N N . PRO A 1 85 ? 33.186 13.891 6.522 1.00 80.19 85 PRO A N 1
ATOM 628 C CA . PRO A 1 85 ? 33.758 12.744 5.815 1.00 80.19 85 PRO A CA 1
ATOM 629 C C . PRO A 1 85 ? 34.341 11.669 6.738 1.00 80.19 85 PRO A C 1
ATOM 631 O O . PRO A 1 85 ? 34.369 10.502 6.355 1.00 80.19 85 PRO A O 1
ATOM 634 N N . SER A 1 86 ? 34.786 12.036 7.944 1.00 85.50 86 SER A N 1
ATOM 635 C CA . SER A 1 86 ? 35.383 11.096 8.903 1.00 85.50 86 SER A CA 1
ATOM 636 C C . SER A 1 86 ? 34.349 10.145 9.510 1.00 85.50 86 SER A C 1
ATOM 638 O O . SER A 1 86 ? 34.658 9.005 9.854 1.00 85.50 86 SER A O 1
ATOM 640 N N . LEU A 1 87 ? 33.098 10.601 9.589 1.00 79.31 87 LEU A N 1
ATOM 641 C CA . LEU A 1 87 ? 31.971 9.840 10.114 1.00 79.31 87 LEU A CA 1
ATOM 642 C C . LEU A 1 87 ? 31.343 8.931 9.049 1.00 79.31 87 LEU A C 1
ATOM 644 O O . LEU A 1 87 ? 30.735 7.913 9.391 1.00 79.31 87 LEU A O 1
ATOM 648 N N . GLY A 1 88 ? 31.484 9.261 7.762 1.00 81.25 88 GLY A N 1
ATOM 649 C CA . GLY A 1 88 ? 30.931 8.472 6.662 1.00 81.25 88 GLY A CA 1
ATOM 650 C C . GLY A 1 88 ? 29.441 8.171 6.864 1.00 81.25 88 GLY A C 1
ATOM 651 O O . GLY A 1 88 ? 28.635 9.064 7.133 1.00 81.25 88 GLY A O 1
ATOM 652 N N . VAL A 1 89 ? 29.069 6.888 6.807 1.00 76.44 89 VAL A N 1
ATOM 653 C CA . VAL A 1 89 ? 27.681 6.428 7.013 1.00 76.44 89 VAL A CA 1
ATOM 654 C C . VAL A 1 89 ? 27.117 6.766 8.399 1.00 76.44 89 VAL A C 1
ATOM 656 O O . VAL A 1 89 ? 25.900 6.795 8.555 1.00 76.44 89 VAL A O 1
ATOM 659 N N . THR A 1 90 ? 27.968 7.077 9.386 1.00 78.44 90 THR A N 1
ATOM 660 C CA . THR A 1 90 ? 27.552 7.402 10.763 1.00 78.44 90 THR A CA 1
ATOM 661 C C . THR A 1 90 ? 27.034 8.833 10.941 1.00 78.44 90 THR A C 1
ATOM 663 O O . THR A 1 90 ? 26.496 9.158 12.000 1.00 78.44 90 THR A O 1
ATOM 666 N N . ASN A 1 91 ? 27.059 9.663 9.885 1.00 77.31 91 ASN A N 1
ATOM 667 C CA . ASN A 1 91 ? 26.229 10.877 9.824 1.00 77.31 91 ASN A CA 1
ATOM 668 C C . ASN A 1 91 ? 24.720 10.566 9.972 1.00 77.31 91 ASN A C 1
ATOM 670 O O . ASN A 1 91 ? 23.931 11.458 10.304 1.00 77.31 91 ASN A O 1
ATOM 674 N N . PHE A 1 92 ? 24.313 9.304 9.763 1.00 71.62 92 PHE A N 1
ATOM 675 C CA . PHE A 1 92 ? 22.961 8.782 9.969 1.00 71.62 92 PHE A CA 1
ATOM 676 C C . PHE A 1 92 ? 22.977 7.463 10.782 1.00 71.62 92 PHE A C 1
ATOM 678 O O . PHE A 1 92 ? 23.959 6.730 10.730 1.00 71.62 92 PHE A O 1
ATOM 685 N N . PRO A 1 93 ? 21.903 7.102 11.516 1.00 61.97 93 PRO A N 1
ATOM 686 C CA . PRO A 1 93 ? 20.701 7.878 11.797 1.00 61.97 93 PRO A CA 1
ATOM 687 C C . PRO A 1 93 ? 21.009 8.980 12.813 1.00 61.97 93 PRO A C 1
ATOM 689 O O . PRO A 1 93 ? 21.586 8.738 13.873 1.00 61.97 93 PRO A O 1
ATOM 692 N N . ARG A 1 94 ? 20.617 10.216 12.491 1.00 64.88 94 ARG A N 1
ATOM 693 C CA . ARG A 1 94 ? 20.826 11.354 13.390 1.00 64.88 94 ARG A CA 1
ATOM 694 C C . ARG A 1 94 ? 20.192 11.037 14.737 1.00 64.88 94 ARG A C 1
ATOM 696 O O . ARG A 1 94 ? 19.037 10.611 14.781 1.00 64.88 94 ARG A O 1
ATOM 703 N N . LYS A 1 95 ? 20.931 11.271 15.825 1.00 60.66 95 LYS A N 1
ATOM 704 C CA . LYS A 1 95 ? 20.384 11.206 17.184 1.00 60.66 95 LYS A CA 1
ATOM 705 C C . LYS A 1 95 ? 19.175 12.136 17.225 1.00 60.66 95 LYS A C 1
ATOM 707 O O . LYS A 1 95 ? 19.327 13.354 17.249 1.00 60.66 95 LYS A O 1
ATOM 712 N N . THR A 1 96 ? 17.972 11.571 17.161 1.00 61.69 96 THR A N 1
ATOM 713 C CA . THR A 1 96 ? 16.747 12.352 17.288 1.00 61.69 96 THR A CA 1
ATOM 714 C C . THR A 1 96 ? 16.796 13.028 18.646 1.00 61.69 96 THR A C 1
ATOM 716 O O . THR A 1 96 ? 17.077 12.351 19.640 1.00 61.69 96 THR A O 1
ATOM 719 N N . THR A 1 97 ? 16.526 14.333 18.708 1.00 67.56 97 THR A N 1
ATOM 720 C CA . THR A 1 97 ? 16.315 15.019 19.984 1.00 67.56 97 THR A CA 1
ATOM 721 C C . THR A 1 97 ? 15.349 14.175 20.800 1.00 67.56 97 THR A C 1
ATOM 723 O O . THR A 1 97 ? 14.254 13.865 20.321 1.00 67.56 97 THR A O 1
ATOM 726 N N . LYS A 1 98 ? 15.786 13.722 21.983 1.00 71.25 98 LYS A N 1
ATOM 727 C CA . LYS A 1 98 ? 14.961 12.896 22.867 1.00 71.25 98 LYS A CA 1
ATOM 728 C C . LYS A 1 98 ? 13.637 13.632 23.060 1.00 71.25 98 LYS A C 1
ATOM 730 O O . LYS A 1 98 ? 13.621 14.710 23.652 1.00 71.25 98 LYS A O 1
ATOM 735 N N . LYS A 1 99 ? 12.545 13.086 22.511 1.00 68.81 99 LYS A N 1
ATOM 736 C CA . LYS A 1 99 ? 11.201 13.597 22.796 1.00 68.81 99 LYS A CA 1
ATOM 737 C C . LYS A 1 99 ? 11.037 13.541 24.309 1.00 68.81 99 LYS A C 1
ATOM 739 O O . LYS A 1 99 ? 11.352 12.510 24.906 1.00 68.81 99 LYS A O 1
ATOM 744 N N . GLN A 1 100 ? 10.614 14.646 24.921 1.00 76.44 100 GLN A N 1
ATOM 745 C CA . GLN A 1 100 ? 10.347 14.631 26.353 1.00 76.44 100 GLN A CA 1
ATOM 746 C C . GLN A 1 100 ? 9.327 13.526 26.670 1.00 76.44 100 GLN A C 1
ATOM 748 O O . GLN A 1 100 ? 8.458 13.252 25.831 1.00 76.44 100 GLN A O 1
ATOM 753 N N . PRO A 1 101 ? 9.445 12.869 27.838 1.00 78.94 101 PRO A N 1
ATOM 754 C CA . PRO A 1 101 ? 8.461 11.897 28.286 1.00 78.94 101 PRO A CA 1
ATOM 755 C C . PRO A 1 101 ? 7.065 12.507 28.183 1.00 78.94 101 PRO A C 1
ATOM 757 O O . PRO A 1 101 ? 6.847 13.645 28.600 1.00 78.94 101 PRO A O 1
ATOM 760 N N . ARG A 1 102 ? 6.127 11.768 27.589 1.00 80.00 102 ARG A N 1
ATOM 761 C CA . ARG A 1 102 ? 4.733 12.200 27.518 1.00 80.00 102 ARG A CA 1
ATOM 762 C C . ARG A 1 102 ? 4.208 12.330 28.949 1.00 80.00 102 ARG A C 1
ATOM 764 O O . ARG A 1 102 ? 4.182 11.342 29.674 1.00 80.00 102 ARG A O 1
ATOM 771 N N . ILE A 1 103 ? 3.820 13.540 29.344 1.00 81.12 103 ILE A N 1
ATOM 772 C CA . ILE A 1 103 ? 3.173 13.795 30.633 1.00 81.12 103 ILE A CA 1
ATOM 773 C C . ILE A 1 103 ? 1.676 13.543 30.435 1.00 81.12 103 ILE A C 1
ATOM 775 O O . ILE A 1 103 ? 1.045 14.186 29.597 1.00 81.12 103 ILE A O 1
ATOM 779 N N . GLU A 1 104 ? 1.112 12.588 31.171 1.00 82.31 104 GLU A N 1
ATOM 780 C CA . GLU A 1 104 ? -0.327 12.315 31.185 1.00 82.31 104 GLU A CA 1
ATOM 781 C C . GLU A 1 104 ? -0.914 12.778 32.519 1.00 82.31 104 GLU A C 1
ATOM 783 O O . GLU A 1 104 ? -0.453 12.380 33.586 1.00 82.31 104 GLU A O 1
ATOM 788 N N . HIS A 1 105 ? -1.928 13.642 32.462 1.00 82.50 105 HIS A N 1
ATOM 789 C CA . HIS A 1 105 ? -2.658 14.103 33.640 1.00 82.50 105 HIS A CA 1
ATOM 790 C C . HIS A 1 105 ? -3.939 13.277 33.751 1.00 82.50 105 HIS A C 1
ATOM 792 O O . HIS A 1 105 ? -4.793 13.347 32.870 1.00 82.50 105 HIS A O 1
ATOM 798 N N . THR A 1 106 ? -4.074 12.496 34.823 1.00 79.88 106 THR A N 1
ATOM 799 C CA . THR A 1 106 ? -5.304 11.749 35.119 1.00 79.88 106 THR A CA 1
ATOM 800 C C . THR A 1 106 ? -6.033 12.446 36.259 1.00 79.88 106 THR A C 1
ATOM 802 O O . THR A 1 106 ? -5.498 12.545 37.362 1.00 79.88 106 THR A O 1
ATOM 805 N N . ALA A 1 107 ? -7.244 12.937 36.005 1.00 85.31 107 ALA A N 1
ATOM 806 C CA . ALA A 1 107 ? -8.129 13.399 37.067 1.00 85.31 107 ALA A CA 1
ATOM 807 C C . ALA A 1 107 ? -8.807 12.180 37.708 1.00 85.31 107 ALA A C 1
ATOM 809 O O . ALA A 1 107 ? -9.256 11.286 37.003 1.00 85.31 107 ALA A O 1
ATOM 810 N N . THR A 1 108 ? -8.856 12.117 39.037 1.00 86.12 108 THR A N 1
ATOM 811 C CA . THR A 1 108 ? -9.611 11.089 39.773 1.00 86.12 108 THR A CA 1
ATOM 812 C C . THR A 1 108 ? -10.603 11.801 40.675 1.00 86.12 108 THR A C 1
ATOM 814 O O . THR A 1 108 ? -10.223 12.707 41.419 1.00 86.12 108 THR A O 1
ATOM 817 N N . CYS A 1 109 ? -11.872 11.414 40.602 1.00 87.25 109 CYS A N 1
ATOM 818 C CA . CYS A 1 109 ? -12.899 11.936 41.489 1.00 87.25 109 CYS A CA 1
ATOM 819 C C . CYS A 1 109 ? -12.934 11.092 42.769 1.00 87.25 109 CYS A C 1
ATOM 821 O O . CYS A 1 109 ? -12.975 9.862 42.707 1.00 87.25 109 CYS A O 1
ATOM 823 N N . VAL A 1 110 ? -12.912 11.752 43.929 1.00 90.31 110 VAL A N 1
ATOM 824 C CA . VAL A 1 110 ? -13.059 11.102 45.236 1.00 90.31 110 VAL A CA 1
ATOM 825 C C . VAL A 1 110 ? -14.453 11.415 45.761 1.00 90.31 110 VAL A C 1
ATOM 827 O O . VAL A 1 110 ? -14.755 12.564 46.081 1.00 90.31 110 VAL A O 1
ATOM 830 N N . LEU A 1 111 ? -15.306 10.398 45.847 1.00 89.56 111 LEU A N 1
ATOM 831 C CA . LEU A 1 111 ? -16.647 10.529 46.411 1.00 89.56 111 LEU A CA 1
ATOM 832 C C . LEU A 1 111 ? -16.630 10.068 47.866 1.00 89.56 111 LEU A C 1
ATOM 834 O O . LEU A 1 111 ? -16.250 8.935 48.150 1.00 89.56 111 LEU A O 1
ATOM 838 N N . GLN A 1 112 ? -17.056 10.936 48.783 1.00 88.94 112 GLN A N 1
ATOM 839 C CA . GLN A 1 112 ? -17.210 10.601 50.197 1.00 88.94 112 GLN A CA 1
ATOM 840 C C . GLN A 1 112 ? -18.679 10.313 50.509 1.00 88.94 112 GLN A C 1
ATOM 842 O O . GLN A 1 112 ? -19.543 11.173 50.330 1.00 88.94 112 GLN A O 1
ATOM 847 N N . ARG A 1 113 ? -18.958 9.123 51.039 1.00 85.81 113 ARG A N 1
ATOM 848 C CA . ARG A 1 113 ? -20.267 8.736 51.562 1.00 85.81 113 ARG A CA 1
ATOM 849 C C . ARG A 1 113 ? -20.221 8.735 53.087 1.00 85.81 113 ARG A C 1
ATOM 851 O O . ARG A 1 113 ? -19.325 8.159 53.698 1.00 85.81 113 ARG A O 1
ATOM 858 N N . ARG A 1 114 ? -21.200 9.384 53.715 1.00 82.19 114 ARG A N 1
ATOM 859 C CA . ARG A 1 114 ? -21.396 9.321 55.169 1.00 82.19 114 ARG A CA 1
ATOM 860 C C . ARG A 1 114 ? -22.275 8.106 55.479 1.00 82.19 114 ARG A C 1
ATOM 862 O O . ARG A 1 114 ? -23.446 8.114 55.106 1.00 82.19 114 ARG A O 1
ATOM 869 N N . CYS A 1 115 ? -21.708 7.071 56.097 1.00 68.69 115 CYS A N 1
ATOM 870 C CA . CYS A 1 115 ? -22.463 5.914 56.587 1.00 68.69 115 CYS A CA 1
ATOM 871 C C . CYS A 1 115 ? -23.038 6.183 57.987 1.00 68.69 115 CYS A C 1
ATOM 873 O O . CYS A 1 115 ? -22.524 7.016 58.735 1.00 68.69 115 CYS A O 1
ATOM 875 N N . SER A 1 116 ? -24.114 5.471 58.332 1.00 72.00 116 SER A N 1
ATOM 876 C CA . SER A 1 116 ? -24.803 5.542 59.633 1.00 72.00 116 SER A CA 1
ATOM 877 C C . SER A 1 116 ? -23.900 5.200 60.821 1.00 72.00 116 SER A C 1
ATOM 879 O O . SER A 1 116 ? -24.143 5.672 61.926 1.00 72.00 116 SER A O 1
ATOM 881 N N . ASP A 1 117 ? -22.830 4.445 60.570 1.00 76.12 117 ASP A N 1
ATOM 882 C CA . ASP A 1 117 ? -21.925 3.899 61.586 1.00 76.12 117 ASP A CA 1
ATOM 883 C C . ASP A 1 117 ? -20.780 4.873 61.943 1.00 76.12 117 ASP A C 1
ATOM 885 O O . ASP A 1 117 ? -19.805 4.500 62.591 1.00 76.12 117 ASP A O 1
ATOM 889 N N . GLY A 1 118 ? -20.865 6.131 61.489 1.00 76.75 118 GLY A N 1
ATOM 890 C CA . GLY A 1 118 ? -19.926 7.214 61.812 1.00 76.75 118 GLY A CA 1
ATOM 891 C C . GLY A 1 118 ? -18.614 7.205 61.020 1.00 76.75 118 GLY A C 1
ATOM 892 O O . GLY A 1 118 ? -17.917 8.220 60.990 1.00 76.75 118 GLY A O 1
ATOM 893 N N . ASN A 1 119 ? -18.295 6.112 60.324 1.00 81.31 119 ASN A N 1
ATOM 894 C CA . ASN A 1 119 ? -17.099 6.019 59.490 1.00 81.31 119 ASN A CA 1
ATOM 895 C C . ASN A 1 119 ? -17.376 6.517 58.055 1.00 81.31 119 ASN A C 1
ATOM 897 O O . ASN A 1 119 ? -18.329 6.055 57.419 1.00 81.31 119 ASN A O 1
ATOM 901 N N . PRO A 1 120 ? -16.577 7.459 57.519 1.00 82.56 120 PRO A N 1
ATOM 902 C CA . PRO A 1 120 ? -16.711 7.898 56.135 1.00 82.56 120 PRO A CA 1
ATOM 903 C C . PRO A 1 120 ? -16.161 6.842 55.163 1.00 82.56 120 PRO A C 1
ATOM 905 O O . PRO A 1 120 ? -15.017 6.410 55.285 1.00 82.56 120 PRO A O 1
ATOM 908 N N . GLU A 1 121 ? -16.961 6.470 54.165 1.00 86.75 121 GLU A N 1
ATOM 909 C CA . GLU A 1 121 ? -16.532 5.630 53.042 1.00 86.75 121 GLU A CA 1
ATOM 910 C C . GLU A 1 121 ? -16.067 6.514 51.881 1.00 86.75 121 GLU A C 1
ATOM 912 O O . GLU A 1 121 ? -16.731 7.495 51.536 1.00 86.75 121 GLU A O 1
ATOM 917 N N . TYR A 1 122 ? -14.946 6.159 51.253 1.00 88.31 122 TYR A N 1
ATOM 918 C CA . TYR A 1 122 ? -14.402 6.873 50.097 1.00 88.31 122 TYR A CA 1
ATOM 919 C C . TYR A 1 122 ? -14.387 5.969 48.865 1.00 88.31 122 TYR A C 1
ATOM 921 O O . TYR A 1 122 ? -13.895 4.844 48.920 1.00 88.31 122 TYR A O 1
ATOM 929 N N . PHE A 1 123 ? -14.870 6.489 47.738 1.00 85.88 123 PHE A N 1
ATOM 930 C CA . PHE A 1 123 ? -14.852 5.816 46.444 1.00 85.88 123 PHE A CA 1
ATOM 931 C C . PHE A 1 123 ? -13.960 6.586 45.475 1.00 85.88 123 PHE A C 1
ATOM 933 O O . PHE A 1 123 ? -14.111 7.797 45.304 1.00 85.88 123 PHE A O 1
ATOM 940 N N . LEU A 1 124 ? -13.036 5.872 44.834 1.00 87.44 124 LEU A N 1
ATOM 941 C CA . LEU A 1 124 ? -12.199 6.404 43.765 1.00 87.44 124 LEU A CA 1
ATOM 942 C C . LEU A 1 124 ? -12.873 6.108 42.428 1.00 87.44 124 LEU A C 1
ATOM 944 O O . LEU A 1 124 ? -13.024 4.944 42.058 1.00 87.44 124 LEU A O 1
ATOM 948 N N . VAL A 1 125 ? -13.255 7.156 41.706 1.00 79.50 125 VAL A N 1
ATOM 949 C CA . VAL A 1 125 ? -13.817 7.051 40.358 1.00 79.50 125 VAL A CA 1
ATOM 950 C C . VAL A 1 125 ? -12.786 7.611 39.382 1.00 79.50 125 VAL A C 1
ATOM 952 O O . VAL A 1 125 ? -12.378 8.770 39.504 1.00 79.50 125 VAL A O 1
ATOM 955 N N . ARG A 1 126 ? -12.319 6.756 38.470 1.00 69.06 126 ARG A N 1
ATOM 956 C CA . ARG A 1 126 ? -11.480 7.155 37.333 1.00 69.06 126 ARG A CA 1
ATOM 957 C C . ARG A 1 126 ? -12.340 7.640 36.180 1.00 69.06 126 ARG A C 1
ATOM 959 O O . ARG A 1 126 ? -13.429 7.054 35.997 1.00 69.06 126 ARG A O 1
#